Protein AF-A0A2S8BK71-F1 (afdb_monomer_lite)

Sequence (64 aa):
MGEDAWSWVLGGGEDHALVACFAFAAAVPAGWRVIGRVLDGPARVLVDGREWDGYRGWQSFDGR

InterPro domains:
  IPR036676 PurM-like, C-terminal domain superfamily [G3DSA:3.90.650.10] (1-61)
  IPR036676 PurM-like, C-terminal domain superfamily [SSF56042] (2-49)

Foldseek 3Di:
DDDDVVLCVQANDPPPDDDDADPDPVPDDPPDDDDDHDDDDDDADDDVNHGDPHHRYDDPDDDD

Secondary structure (DSSP, 8-state):
----HHHHHHH---S-------SSGGGSPTT--------SSSS--EETTEE--S-----SS---

Radius of gyration: 14.64 Å; chains: 1; bounding box: 41×26×39 Å

Structure (mmCIF, N/CA/C/O backbone):
data_AF-A0A2S8BK71-F1
#
_entry.id   AF-A0A2S8BK71-F1
#
loop_
_atom_site.group_PDB
_atom_site.id
_atom_site.type_symbol
_atom_site.label_atom_id
_atom_site.label_alt_id
_atom_site.label_comp_id
_atom_site.label_asym_id
_atom_site.label_entity_id
_atom_site.label_seq_id
_atom_site.pdbx_PDB_ins_code
_atom_site.Cartn_x
_atom_site.Cartn_y
_atom_site.Cartn_z
_atom_site.occupancy
_atom_site.B_iso_or_equiv
_atom_site.auth_seq_id
_atom_site.auth_comp_id
_atom_site.auth_asym_id
_atom_site.auth_atom_id
_atom_site.pdbx_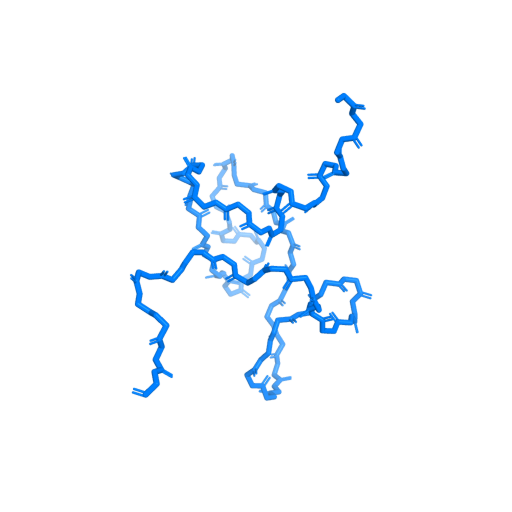PDB_model_num
ATOM 1 N N . MET A 1 1 ? 12.923 -3.608 -25.269 1.00 53.03 1 MET A N 1
ATOM 2 C CA . MET A 1 1 ? 11.720 -4.468 -25.265 1.00 53.03 1 MET A CA 1
ATOM 3 C C . MET A 1 1 ? 11.988 -5.610 -24.306 1.00 53.03 1 MET A C 1
ATOM 5 O O . MET A 1 1 ? 12.918 -6.363 -24.558 1.00 53.03 1 MET A O 1
ATOM 9 N N . GLY A 1 2 ? 11.230 -5.672 -23.210 1.00 60.09 2 GLY A N 1
ATOM 10 C CA . GLY A 1 2 ? 11.416 -6.649 -22.134 1.00 60.09 2 GLY A CA 1
ATOM 11 C C . GLY A 1 2 ? 11.938 -6.019 -20.846 1.00 60.09 2 GLY A C 1
ATOM 12 O O . GLY A 1 2 ? 12.950 -6.462 -20.324 1.00 60.09 2 GLY A O 1
ATOM 13 N N . GLU A 1 3 ? 11.283 -4.961 -20.373 1.00 65.62 3 GLU A N 1
ATOM 14 C CA . GLU A 1 3 ? 11.473 -4.515 -18.994 1.00 65.62 3 GLU A CA 1
ATOM 15 C C . GLU A 1 3 ? 10.402 -5.173 -18.129 1.00 65.62 3 GLU A C 1
ATOM 17 O O . GLU A 1 3 ? 9.271 -5.378 -18.579 1.0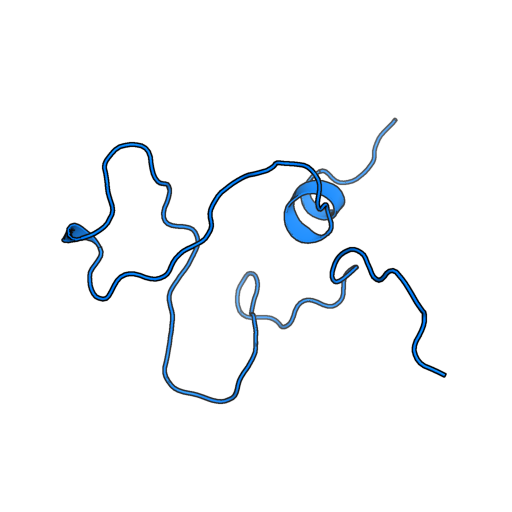0 65.62 3 GLU A O 1
ATOM 22 N N . ASP A 1 4 ? 10.786 -5.571 -16.922 1.00 80.31 4 ASP A N 1
ATOM 23 C CA . ASP A 1 4 ? 9.886 -6.218 -15.978 1.00 80.31 4 ASP A CA 1
ATOM 24 C C . ASP A 1 4 ? 8.770 -5.243 -15.577 1.00 80.31 4 ASP A C 1
ATOM 26 O O . ASP A 1 4 ? 9.036 -4.144 -15.103 1.00 80.31 4 ASP A O 1
ATOM 30 N N . ALA A 1 5 ? 7.506 -5.621 -15.783 1.00 82.50 5 ALA A N 1
ATOM 31 C CA . ALA A 1 5 ? 6.376 -4.725 -15.532 1.00 82.50 5 ALA A CA 1
ATOM 32 C C . ALA A 1 5 ? 6.297 -4.271 -14.062 1.00 82.50 5 ALA A C 1
ATOM 34 O O . ALA A 1 5 ? 5.780 -3.189 -13.778 1.00 82.50 5 ALA A O 1
ATOM 35 N N . TRP A 1 6 ? 6.828 -5.063 -13.125 1.00 84.56 6 TRP A N 1
ATOM 36 C CA . TRP A 1 6 ? 6.801 -4.725 -11.706 1.00 84.56 6 TRP A CA 1
ATOM 37 C C . TRP A 1 6 ? 7.777 -3.619 -11.332 1.00 84.56 6 TRP A C 1
ATOM 39 O O . TRP A 1 6 ? 7.490 -2.892 -10.382 1.00 84.56 6 TRP A O 1
ATOM 49 N N . SER A 1 7 ? 8.868 -3.421 -12.079 1.00 79.38 7 SER A N 1
ATOM 50 C CA . SER A 1 7 ? 9.760 -2.281 -11.835 1.00 79.38 7 SER A CA 1
ATOM 51 C C . SER A 1 7 ? 9.028 -0.948 -12.033 1.00 79.38 7 SER A C 1
ATOM 53 O O . SER A 1 7 ? 9.196 -0.030 -11.232 1.00 79.38 7 SER A O 1
ATOM 55 N N . TRP A 1 8 ? 8.149 -0.873 -13.035 1.00 79.81 8 TRP A N 1
ATOM 56 C CA . TRP A 1 8 ? 7.315 0.296 -13.313 1.00 79.81 8 TRP A CA 1
ATOM 57 C C . TRP A 1 8 ? 6.214 0.470 -12.271 1.00 79.81 8 TRP A C 1
ATOM 59 O O . TRP A 1 8 ? 6.035 1.564 -11.750 1.00 79.81 8 TRP A O 1
ATOM 69 N N . VAL A 1 9 ? 5.511 -0.610 -11.918 1.00 84.94 9 VAL A N 1
ATOM 70 C CA . VAL A 1 9 ? 4.403 -0.553 -10.947 1.00 84.94 9 VAL A CA 1
ATOM 71 C C . VAL A 1 9 ? 4.886 -0.204 -9.536 1.00 84.94 9 VAL A C 1
ATOM 73 O O . VAL A 1 9 ? 4.189 0.500 -8.811 1.00 84.94 9 VAL A O 1
ATOM 76 N N . LEU A 1 10 ? 6.050 -0.711 -9.120 1.00 84.88 10 LEU A N 1
ATOM 77 C CA . LEU A 1 10 ? 6.549 -0.554 -7.747 1.00 84.88 10 LEU A CA 1
ATOM 78 C C . LEU A 1 10 ? 7.547 0.600 -7.584 1.00 84.88 10 LEU A C 1
ATOM 80 O O . LEU A 1 10 ? 7.778 1.036 -6.458 1.00 84.88 10 LEU A O 1
ATOM 84 N N . GLY A 1 11 ? 8.140 1.079 -8.679 1.00 80.06 11 GLY A N 1
ATOM 85 C CA . GLY A 1 11 ? 9.143 2.148 -8.671 1.00 80.06 11 GLY A CA 1
ATOM 86 C C . GLY A 1 11 ? 8.779 3.391 -9.491 1.00 80.06 11 GLY A C 1
ATOM 87 O O . GLY A 1 11 ? 9.500 4.384 -9.410 1.00 80.06 11 GLY A O 1
ATOM 88 N N . GLY A 1 12 ? 7.704 3.361 -10.283 1.00 80.94 12 GLY A N 1
ATOM 89 C CA . GLY A 1 12 ? 7.219 4.509 -11.056 1.00 80.94 12 GLY A CA 1
ATOM 90 C C . GLY A 1 12 ? 6.632 5.628 -10.184 1.00 80.94 12 GLY A C 1
ATOM 91 O O . GLY A 1 12 ? 6.572 5.515 -8.960 1.00 80.94 12 GLY A O 1
ATOM 92 N N . GLY A 1 13 ? 6.204 6.738 -10.801 1.00 78.88 13 GLY A N 1
ATOM 93 C CA . GLY A 1 13 ? 5.736 7.910 -10.043 1.00 78.88 13 GLY A CA 1
ATOM 94 C C . GLY A 1 13 ? 4.776 8.879 -10.742 1.00 78.88 13 GLY A C 1
ATOM 95 O O . GLY A 1 13 ? 4.398 9.871 -10.127 1.00 78.88 13 GLY A O 1
ATOM 96 N N . GLU A 1 14 ? 4.355 8.623 -11.984 1.00 81.75 14 GLU A N 1
ATOM 97 C CA . GLU A 1 14 ? 3.556 9.574 -12.786 1.00 81.75 14 GLU A CA 1
ATOM 98 C C . GLU A 1 14 ? 2.112 9.111 -13.055 1.00 81.75 14 GLU A C 1
ATOM 100 O O . GLU A 1 14 ? 1.405 9.697 -13.870 1.00 81.75 14 GLU A O 1
ATOM 105 N N . ASP A 1 15 ? 1.621 8.093 -12.343 1.00 84.19 15 ASP A N 1
ATOM 106 C CA . ASP A 1 15 ? 0.266 7.556 -12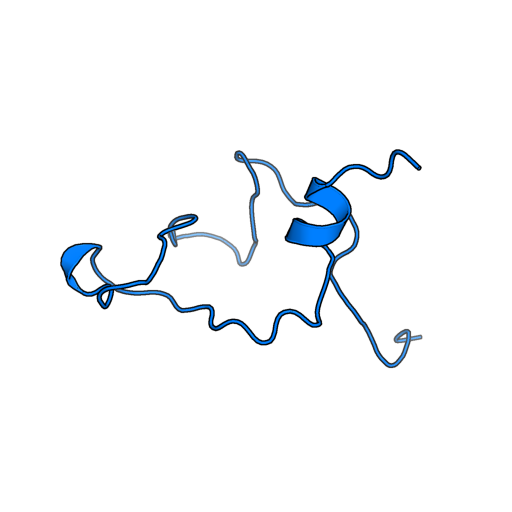.560 1.00 84.19 15 ASP A CA 1
ATOM 107 C C . ASP A 1 15 ? -0.855 8.465 -12.028 1.00 84.19 15 ASP A C 1
ATOM 109 O O . ASP A 1 15 ? -2.030 8.256 -12.328 1.00 84.19 15 ASP A O 1
ATOM 113 N N . HIS A 1 16 ? -0.509 9.460 -11.201 1.00 85.81 16 HIS A N 1
ATOM 114 C CA . HIS A 1 16 ? -1.446 10.412 -10.582 1.00 85.81 16 HIS A CA 1
ATOM 115 C C . HIS A 1 16 ? -2.618 9.725 -9.840 1.00 85.81 16 HIS A C 1
ATOM 117 O O . HIS A 1 16 ? -3.707 10.285 -9.694 1.00 85.81 16 HIS A O 1
ATOM 123 N N . ALA A 1 17 ? -2.392 8.502 -9.356 1.00 89.38 17 ALA A N 1
ATOM 124 C CA . ALA A 1 17 ? -3.358 7.724 -8.594 1.00 89.38 17 ALA A CA 1
ATOM 125 C C . ALA A 1 17 ? -3.383 8.133 -7.111 1.00 89.38 17 ALA A C 1
ATOM 127 O O . ALA A 1 17 ? -2.422 8.681 -6.572 1.00 89.38 17 ALA A O 1
ATOM 128 N N . LEU A 1 18 ? -4.488 7.822 -6.426 1.00 92.94 18 LEU A N 1
ATOM 129 C CA . LEU A 1 18 ? -4.617 8.007 -4.980 1.00 92.94 18 LEU A CA 1
ATOM 130 C C . LEU A 1 18 ? -4.280 6.715 -4.228 1.00 92.94 18 LEU A C 1
ATOM 132 O O . LEU A 1 18 ? -4.691 5.627 -4.629 1.00 92.94 18 LEU A O 1
ATOM 136 N N . VAL A 1 19 ? -3.605 6.854 -3.084 1.00 93.75 19 VAL A N 1
ATOM 137 C CA . VAL A 1 19 ? -3.350 5.768 -2.125 1.00 93.75 19 VAL A CA 1
ATOM 138 C C . VAL A 1 19 ? -3.817 6.219 -0.746 1.00 93.75 19 VAL A C 1
ATOM 140 O O . VAL A 1 19 ? -3.481 7.312 -0.296 1.00 93.75 19 VAL A O 1
ATOM 143 N N . ALA A 1 20 ? -4.607 5.384 -0.072 1.00 95.75 20 ALA A N 1
ATOM 144 C CA . ALA A 1 20 ? -5.151 5.678 1.249 1.00 95.75 20 ALA A CA 1
ATOM 145 C C . ALA A 1 20 ? -5.306 4.403 2.085 1.00 95.75 20 ALA A C 1
ATOM 147 O O . ALA A 1 20 ? -5.405 3.295 1.554 1.00 95.75 20 ALA A O 1
ATOM 148 N N . CYS A 1 21 ? -5.355 4.582 3.405 1.00 96.81 21 CYS A N 1
ATOM 149 C CA . CYS A 1 21 ? -5.621 3.519 4.369 1.00 96.81 21 CYS A CA 1
ATOM 150 C C . CYS A 1 21 ? -7.000 3.729 5.001 1.00 96.81 21 CYS A C 1
ATOM 152 O O . CYS A 1 21 ? -7.334 4.838 5.413 1.00 96.81 21 CYS A O 1
ATOM 154 N N . PHE A 1 22 ? -7.777 2.653 5.114 1.00 95.50 22 PHE A N 1
ATOM 155 C CA . PHE A 1 22 ? -9.111 2.660 5.711 1.00 95.50 22 PHE A CA 1
ATOM 156 C C . PHE A 1 22 ? -9.149 1.681 6.883 1.00 95.50 22 PHE A C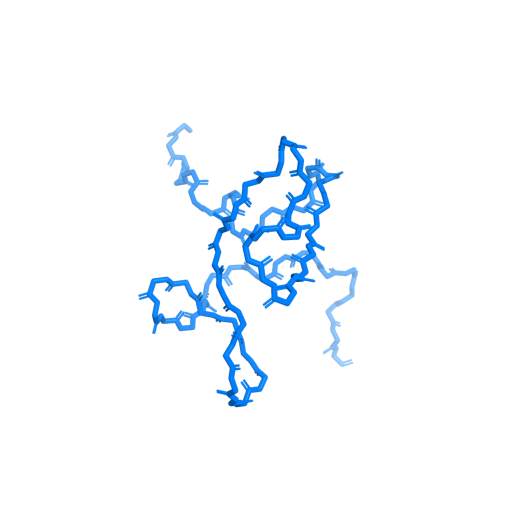 1
ATOM 158 O O . PHE A 1 22 ? -8.545 0.611 6.812 1.00 95.50 22 PHE A O 1
ATOM 165 N N . ALA A 1 23 ? -9.875 2.028 7.950 1.00 93.38 23 ALA A N 1
ATOM 166 C CA . ALA A 1 23 ? -9.947 1.205 9.160 1.00 93.38 23 ALA A CA 1
ATOM 167 C C . ALA A 1 23 ? -10.554 -0.187 8.905 1.00 93.38 23 ALA A C 1
ATOM 169 O O . ALA A 1 23 ? -10.189 -1.159 9.562 1.00 93.38 23 ALA A O 1
ATOM 170 N N . PHE A 1 24 ? -11.469 -0.293 7.938 1.00 92.62 24 PHE A N 1
ATOM 171 C CA . PHE A 1 24 ? -12.149 -1.537 7.583 1.00 92.62 24 PHE A CA 1
ATOM 172 C C . PHE A 1 24 ? -12.313 -1.626 6.066 1.00 92.62 24 PHE A C 1
ATOM 174 O O . PHE A 1 24 ? -12.526 -0.610 5.405 1.00 92.62 24 PHE A O 1
ATOM 181 N N . ALA A 1 25 ? -12.317 -2.845 5.519 1.00 89.56 25 ALA A N 1
ATOM 182 C CA . ALA A 1 25 ? -12.532 -3.067 4.086 1.00 89.56 25 ALA A CA 1
ATOM 183 C C . ALA A 1 25 ? -13.875 -2.493 3.590 1.00 89.56 25 ALA A C 1
ATOM 185 O O . ALA A 1 25 ? -13.956 -1.987 2.479 1.00 89.56 25 ALA A O 1
ATOM 186 N N . ALA A 1 26 ? -14.912 -2.502 4.435 1.00 93.06 26 ALA A N 1
ATOM 187 C CA . ALA A 1 26 ? -16.225 -1.943 4.109 1.00 93.06 26 ALA A CA 1
ATOM 188 C C . ALA A 1 26 ? -16.244 -0.406 3.976 1.00 93.06 26 ALA A C 1
ATOM 190 O O . ALA A 1 26 ? -17.206 0.140 3.447 1.00 93.06 26 ALA A O 1
ATOM 191 N N . ALA A 1 27 ? -15.208 0.295 4.451 1.00 96.62 27 ALA A N 1
ATOM 192 C CA . ALA A 1 27 ? -15.085 1.747 4.311 1.00 96.62 27 ALA A CA 1
ATOM 193 C C . ALA A 1 27 ? -14.406 2.171 2.995 1.00 96.62 27 ALA A C 1
ATOM 195 O O . ALA A 1 27 ? -14.284 3.365 2.729 1.00 96.62 27 ALA A O 1
ATOM 196 N N . VAL A 1 28 ? -13.948 1.214 2.183 1.00 97.06 28 VAL A N 1
ATOM 197 C CA . VAL A 1 28 ? -13.292 1.490 0.903 1.00 97.06 28 VAL A CA 1
ATOM 198 C C . VAL A 1 28 ? -14.346 1.938 -0.124 1.00 97.06 28 VAL A C 1
ATOM 200 O O . VAL A 1 28 ? -15.308 1.200 -0.350 1.00 97.06 28 VAL A O 1
ATOM 203 N N . PRO A 1 29 ? -14.197 3.118 -0.763 1.00 97.00 29 PRO A N 1
ATOM 204 C CA . PRO A 1 29 ? -15.150 3.582 -1.767 1.00 97.00 29 PRO A CA 1
ATOM 205 C C . PRO A 1 29 ? -15.205 2.660 -2.990 1.00 97.00 29 PRO A C 1
ATOM 207 O O . PRO A 1 29 ? -14.231 1.994 -3.345 1.00 97.00 29 PRO A O 1
ATOM 210 N N . ALA A 1 30 ? -16.338 2.669 -3.691 1.00 96.50 30 ALA A N 1
ATOM 211 C CA . ALA A 1 30 ? -16.466 1.951 -4.954 1.00 96.50 30 ALA A CA 1
ATOM 212 C C . ALA A 1 30 ? -15.401 2.412 -5.971 1.00 96.50 30 ALA A C 1
ATOM 214 O O . ALA A 1 30 ? -15.057 3.591 -6.039 1.00 96.50 30 ALA A O 1
ATOM 215 N N . GLY A 1 31 ? -14.881 1.471 -6.762 1.00 94.94 31 GLY A N 1
ATOM 216 C CA . GLY A 1 31 ? -13.843 1.731 -7.768 1.00 94.94 31 GLY A CA 1
ATOM 217 C C . GLY A 1 31 ? -12.404 1.701 -7.240 1.00 94.94 31 GLY A C 1
ATOM 218 O O . GLY A 1 31 ? -11.473 1.722 -8.039 1.00 94.94 31 GLY A O 1
ATOM 219 N N . TRP A 1 32 ? -12.200 1.594 -5.925 1.00 96.69 32 TRP A N 1
ATOM 220 C CA . TRP A 1 32 ? -10.874 1.396 -5.340 1.00 96.69 32 TRP A CA 1
ATOM 221 C C . TRP A 1 32 ? -10.484 -0.082 -5.330 1.00 96.69 32 TR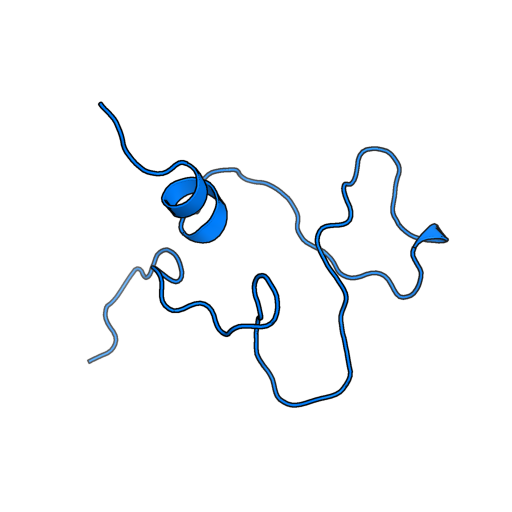P A C 1
ATOM 223 O O . TRP A 1 32 ? -11.325 -0.975 -5.201 1.00 96.69 32 TRP A O 1
ATOM 233 N N . ARG A 1 33 ? -9.178 -0.345 -5.409 1.00 94.75 33 ARG A N 1
ATOM 234 C CA . ARG A 1 33 ? -8.603 -1.686 -5.275 1.00 94.75 33 ARG A CA 1
ATOM 235 C C . ARG A 1 33 ? -7.787 -1.765 -3.992 1.00 94.75 33 ARG A C 1
ATOM 237 O O . ARG A 1 33 ? -6.840 -1.008 -3.807 1.00 94.75 33 ARG A O 1
ATOM 244 N N . VAL A 1 34 ? -8.121 -2.720 -3.128 1.00 95.38 34 VAL A N 1
ATOM 245 C CA . VAL A 1 34 ? -7.298 -3.039 -1.954 1.00 95.38 34 VAL A CA 1
ATOM 246 C C . VAL A 1 34 ? -6.041 -3.775 -2.420 1.00 95.38 34 VAL A C 1
ATOM 248 O O . VAL A 1 34 ? -6.140 -4.799 -3.094 1.00 95.38 34 VAL A O 1
ATOM 251 N N . ILE A 1 35 ? -4.867 -3.251 -2.063 1.00 94.31 35 ILE A N 1
ATOM 252 C CA . ILE A 1 35 ? -3.555 -3.808 -2.450 1.00 94.31 35 ILE A CA 1
ATOM 253 C C . ILE A 1 35 ? -2.734 -4.329 -1.264 1.00 94.31 35 ILE A C 1
ATOM 255 O O . ILE A 1 35 ? -1.651 -4.869 -1.454 1.00 94.31 35 ILE A O 1
ATOM 259 N N . GLY A 1 36 ? -3.228 -4.179 -0.036 1.00 94.81 36 GLY A N 1
ATOM 260 C CA . GLY A 1 36 ? -2.490 -4.573 1.156 1.00 94.81 36 GLY A CA 1
ATOM 261 C C . GLY A 1 36 ? -3.246 -4.268 2.440 1.00 94.81 36 GLY A C 1
ATOM 262 O O . GLY A 1 36 ? -4.456 -4.045 2.436 1.00 94.81 36 GLY A O 1
ATOM 263 N N . ARG A 1 37 ? -2.510 -4.274 3.550 1.00 95.19 37 ARG A N 1
ATOM 264 C CA . ARG A 1 37 ? -3.027 -4.002 4.893 1.00 95.19 37 ARG A CA 1
ATOM 265 C C . ARG A 1 37 ? -1.986 -3.260 5.719 1.00 95.19 37 ARG A C 1
ATOM 267 O O . ARG A 1 37 ? -0.791 -3.491 5.548 1.00 95.19 37 ARG A O 1
ATOM 274 N N . VAL A 1 38 ? -2.456 -2.430 6.641 1.00 94.69 38 VAL A N 1
ATOM 275 C CA . VAL A 1 38 ? -1.626 -1.815 7.681 1.00 94.69 38 VAL A CA 1
ATOM 276 C C . VAL A 1 38 ? -1.645 -2.726 8.904 1.00 94.69 38 VAL A C 1
ATOM 278 O O . VAL A 1 38 ? -2.703 -3.231 9.278 1.00 94.69 38 VAL A O 1
ATOM 281 N N . LEU A 1 39 ? -0.478 -2.968 9.494 1.00 93.56 39 LEU A N 1
ATOM 282 C CA . LEU A 1 39 ? -0.301 -3.776 10.700 1.00 93.56 39 LEU A CA 1
ATOM 283 C C . LEU A 1 39 ? 0.495 -2.973 11.727 1.00 93.56 39 LEU A C 1
ATOM 285 O O . LEU A 1 39 ? 1.327 -2.150 11.343 1.00 93.56 39 LEU A O 1
ATOM 289 N N . ASP A 1 40 ? 0.294 -3.270 13.009 1.00 95.69 40 ASP A N 1
ATOM 290 C CA . ASP A 1 40 ? 1.171 -2.772 14.065 1.00 95.69 40 ASP A CA 1
ATOM 291 C C . ASP A 1 40 ? 2.616 -3.245 13.851 1.00 95.69 40 ASP A C 1
ATOM 293 O O . ASP A 1 40 ? 2.874 -4.385 13.444 1.00 95.69 40 ASP A O 1
ATOM 297 N N . GLY A 1 41 ? 3.574 -2.367 14.145 1.00 93.56 41 GLY A N 1
ATO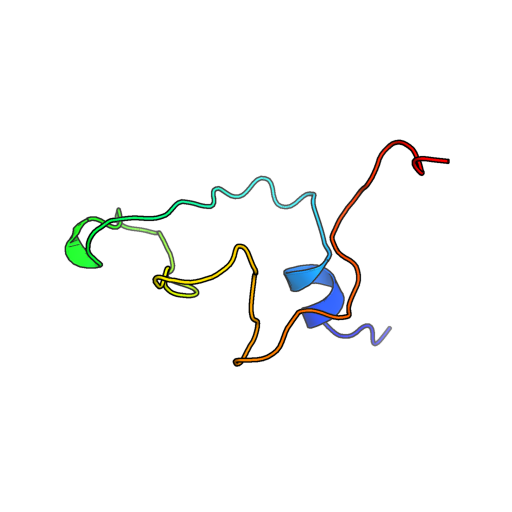M 298 C CA . GLY A 1 41 ? 4.993 -2.668 14.014 1.00 93.56 41 GLY A CA 1
ATOM 299 C C . GLY A 1 41 ? 5.840 -1.457 13.624 1.00 93.56 41 GLY A C 1
ATOM 300 O O . GLY A 1 41 ? 5.355 -0.326 13.617 1.00 93.56 41 GLY A O 1
ATOM 301 N N . PRO A 1 42 ? 7.130 -1.681 13.318 1.00 94.19 42 PRO A N 1
ATOM 302 C CA . PRO A 1 42 ? 8.023 -0.614 12.881 1.00 94.19 42 PRO A CA 1
ATOM 303 C C . PRO A 1 42 ? 7.599 -0.063 11.514 1.00 94.19 42 PRO A C 1
ATOM 305 O O . PRO A 1 42 ? 7.027 -0.782 10.693 1.00 94.19 42 PRO A O 1
ATOM 308 N N . ALA A 1 43 ? 7.932 1.204 11.260 1.00 92.62 43 ALA A N 1
ATOM 309 C CA . ALA A 1 43 ? 7.649 1.869 9.993 1.00 92.62 43 ALA A CA 1
ATOM 310 C C . ALA A 1 43 ? 8.419 1.203 8.840 1.00 92.62 43 ALA A C 1
ATOM 312 O O . ALA A 1 43 ? 9.636 1.347 8.731 1.00 92.62 43 ALA A O 1
ATOM 313 N N . ARG A 1 44 ? 7.701 0.457 7.994 1.00 92.25 44 ARG A N 1
ATOM 314 C CA . ARG A 1 44 ? 8.235 -0.224 6.806 1.00 92.25 44 ARG A CA 1
ATOM 315 C C . ARG A 1 44 ? 7.125 -0.538 5.807 1.00 92.25 44 ARG A C 1
ATOM 317 O O . ARG A 1 44 ? 5.960 -0.648 6.184 1.00 92.25 44 ARG A O 1
ATOM 324 N N . VAL A 1 45 ? 7.512 -0.760 4.555 1.00 91.88 45 VAL A N 1
ATOM 325 C CA . VAL A 1 45 ? 6.636 -1.268 3.492 1.00 91.88 45 VAL A CA 1
ATOM 326 C C . VAL A 1 45 ? 7.165 -2.625 3.048 1.00 91.88 45 VAL A C 1
ATOM 328 O O . VAL A 1 45 ? 8.358 -2.769 2.784 1.00 91.88 45 VAL A O 1
ATOM 331 N N . LEU A 1 46 ? 6.278 -3.619 2.990 1.00 93.94 46 LEU A N 1
ATOM 332 C CA . LEU A 1 46 ? 6.603 -4.970 2.541 1.00 93.94 46 LEU A CA 1
ATOM 333 C C . LEU A 1 46 ? 5.823 -5.299 1.267 1.00 93.94 46 LEU A C 1
ATOM 335 O O . LEU A 1 46 ? 4.613 -5.072 1.218 1.00 93.94 46 LEU A O 1
ATOM 339 N N . VAL A 1 47 ? 6.500 -5.896 0.291 1.00 92.81 47 VAL A N 1
ATOM 340 C CA . VAL A 1 47 ? 5.908 -6.495 -0.912 1.00 92.81 47 VAL A CA 1
ATOM 341 C C . VAL A 1 47 ? 6.102 -8.003 -0.796 1.00 92.81 47 VAL A C 1
ATOM 343 O O . VAL A 1 47 ? 7.212 -8.470 -0.547 1.00 92.81 47 VAL A O 1
ATOM 346 N N . ASP A 1 48 ? 5.010 -8.765 -0.856 1.00 91.69 48 ASP A N 1
ATOM 347 C CA . ASP A 1 48 ? 5.012 -10.225 -0.661 1.00 91.69 48 ASP A CA 1
ATOM 348 C C . ASP A 1 48 ? 5.759 -10.692 0.606 1.00 91.69 48 ASP A C 1
ATOM 350 O O . ASP A 1 48 ? 6.420 -11.730 0.648 1.00 91.69 48 ASP A O 1
ATOM 354 N N . GLY A 1 49 ? 5.647 -9.900 1.678 1.00 92.25 49 GLY A N 1
ATOM 355 C CA . GLY A 1 49 ? 6.247 -10.193 2.981 1.00 92.25 49 GLY A CA 1
ATOM 356 C C . GLY A 1 49 ? 7.735 -9.853 3.105 1.00 92.25 49 GLY A C 1
ATOM 357 O O . GLY A 1 49 ? 8.323 -10.145 4.146 1.00 92.25 49 GLY A O 1
ATOM 358 N N . ARG A 1 50 ? 8.343 -9.224 2.095 1.00 92.06 50 ARG A N 1
ATOM 359 C CA . ARG A 1 50 ? 9.752 -8.805 2.100 1.00 92.06 50 ARG A CA 1
ATOM 360 C C . ARG A 1 50 ? 9.869 -7.300 1.929 1.00 92.06 50 ARG A C 1
ATOM 362 O O . ARG A 1 50 ? 9.015 -6.677 1.308 1.00 92.06 50 ARG A O 1
ATOM 369 N N . GLU A 1 51 ? 10.917 -6.710 2.494 1.00 90.62 51 GLU A N 1
ATOM 370 C CA . GLU A 1 51 ? 11.213 -5.301 2.239 1.00 90.62 51 GLU A CA 1
ATOM 371 C C . GLU A 1 51 ? 11.528 -5.092 0.758 1.00 90.62 51 GLU A C 1
ATOM 373 O O . GLU A 1 51 ? 12.164 -5.931 0.119 1.00 90.62 51 GLU A O 1
ATOM 378 N N . TRP A 1 52 ? 11.052 -3.973 0.214 1.00 87.12 52 TRP A N 1
ATOM 379 C CA . TRP A 1 52 ? 11.342 -3.604 -1.163 1.00 87.12 52 TRP A CA 1
ATOM 380 C C . TRP A 1 52 ? 12.799 -3.142 -1.296 1.00 87.12 52 TRP A C 1
ATOM 382 O O . TRP A 1 52 ? 13.199 -2.148 -0.679 1.00 87.12 52 TRP A O 1
ATOM 392 N N . ASP A 1 53 ? 13.560 -3.886 -2.099 1.00 84.69 53 ASP A N 1
ATOM 393 C CA . ASP A 1 53 ? 14.973 -3.651 -2.449 1.00 84.69 53 ASP A CA 1
ATOM 394 C C . ASP A 1 53 ? 15.133 -2.899 -3.787 1.00 84.69 53 ASP A C 1
ATOM 396 O O . ASP A 1 53 ? 16.205 -2.415 -4.133 1.00 84.69 53 ASP A O 1
ATOM 400 N N . GLY A 1 54 ? 14.053 -2.765 -4.562 1.00 83.00 54 GLY A N 1
ATOM 401 C CA . GLY A 1 54 ? 14.088 -2.030 -5.822 1.00 83.00 54 GLY A CA 1
ATOM 402 C C . GLY A 1 54 ? 14.072 -0.510 -5.644 1.00 83.00 54 GLY A C 1
ATOM 403 O O . GLY A 1 54 ? 14.087 0.037 -4.540 1.00 83.00 54 GLY A O 1
ATOM 404 N N . TYR A 1 55 ? 13.998 0.193 -6.775 1.00 81.25 55 TYR A N 1
ATOM 405 C CA . TYR A 1 55 ? 13.909 1.650 -6.805 1.00 81.25 55 TYR A CA 1
ATOM 406 C C . TYR A 1 55 ? 12.716 2.155 -5.980 1.00 81.25 55 TYR A C 1
ATOM 408 O O . TYR A 1 55 ? 11.598 1.662 -6.123 1.00 81.25 55 TYR A O 1
ATOM 416 N N . ARG A 1 56 ? 12.958 3.135 -5.102 1.00 82.69 56 ARG A N 1
ATOM 417 C CA . ARG A 1 56 ? 11.984 3.648 -4.119 1.00 82.69 56 ARG A CA 1
ATOM 418 C C . ARG A 1 56 ? 11.230 4.896 -4.591 1.00 82.69 56 ARG A C 1
ATOM 420 O O . ARG A 1 56 ? 10.673 5.622 -3.772 1.00 82.69 56 ARG A O 1
ATOM 427 N N . GLY A 1 57 ? 11.213 5.132 -5.898 1.00 83.00 57 GLY A N 1
ATOM 428 C CA . GLY A 1 57 ? 10.591 6.302 -6.502 1.00 83.00 57 GLY A CA 1
ATOM 429 C C . GLY A 1 57 ? 11.535 7.496 -6.628 1.00 83.00 57 GLY A C 1
ATOM 430 O O . GLY A 1 57 ? 12.708 7.457 -6.248 1.00 83.00 57 GLY A O 1
ATOM 431 N N . TRP A 1 58 ? 11.001 8.558 -7.224 1.00 82.12 58 TRP A N 1
ATOM 432 C CA . TRP A 1 58 ? 11.762 9.735 -7.623 1.00 82.12 58 TRP A CA 1
ATOM 433 C C . TRP A 1 58 ? 12.216 10.602 -6.445 1.00 82.12 58 TRP A C 1
ATOM 435 O O . TRP A 1 58 ? 11.439 10.917 -5.546 1.00 82.12 58 TRP A O 1
ATOM 445 N N . GLN A 1 59 ? 13.475 11.044 -6.502 1.00 80.19 59 GLN A N 1
ATOM 446 C CA . GLN A 1 59 ? 14.078 12.004 -5.579 1.00 80.19 59 GLN A CA 1
ATOM 447 C C . GLN A 1 59 ? 14.680 13.169 -6.379 1.00 80.19 59 GLN A C 1
ATOM 449 O O . GLN A 1 59 ? 15.476 12.958 -7.292 1.00 80.19 59 GLN A O 1
ATOM 454 N N . SER A 1 60 ? 14.289 14.409 -6.062 1.00 77.94 60 SER A N 1
ATOM 455 C CA . SER A 1 60 ? 14.727 15.605 -6.811 1.00 77.94 60 SER A CA 1
ATOM 456 C C . SER A 1 60 ? 16.189 15.967 -6.571 1.00 77.94 60 SER A C 1
ATOM 458 O O . SER A 1 60 ? 16.837 16.573 -7.420 1.00 77.94 60 SER A O 1
ATOM 460 N N . PHE A 1 61 ? 16.688 15.626 -5.388 1.00 79.94 61 PHE A N 1
ATOM 461 C CA . PHE A 1 61 ? 18.039 15.903 -4.940 1.00 79.94 61 PHE A CA 1
ATOM 462 C C . PHE A 1 61 ? 18.555 14.637 -4.274 1.00 79.94 61 PHE A C 1
ATOM 464 O O . PHE A 1 61 ? 17.847 14.037 -3.465 1.00 79.94 61 PHE A O 1
ATOM 471 N N . ASP A 1 62 ? 19.775 14.235 -4.606 1.00 71.94 62 ASP A N 1
ATOM 472 C CA . ASP A 1 62 ? 20.468 13.223 -3.823 1.00 71.94 62 ASP A CA 1
ATOM 473 C C . ASP A 1 62 ? 21.012 13.933 -2.578 1.00 71.94 62 ASP A C 1
ATOM 475 O O . ASP A 1 62 ? 21.787 14.887 -2.681 1.00 71.94 62 ASP A O 1
ATOM 479 N N . GLY A 1 63 ? 20.501 13.561 -1.405 1.00 60.88 63 GLY A N 1
ATOM 480 C CA . GLY A 1 63 ? 20.914 14.154 -0.139 1.00 60.88 63 GLY A CA 1
ATOM 481 C C . GLY A 1 63 ? 22.330 13.712 0.206 1.00 60.88 63 GLY A C 1
ATOM 482 O O . GLY A 1 63 ? 22.505 12.656 0.811 1.00 60.88 63 GLY A O 1
ATOM 483 N N . ARG A 1 64 ? 23.326 14.513 -0.176 1.00 54.06 64 ARG A N 1
ATOM 484 C CA . ARG A 1 64 ? 24.694 14.412 0.335 1.00 54.06 64 ARG A CA 1
ATOM 485 C C . ARG A 1 64 ? 24.947 15.460 1.411 1.00 54.06 64 ARG A C 1
ATOM 487 O O . ARG A 1 64 ? 24.545 16.625 1.198 1.00 54.06 64 ARG A O 1
#

pLDDT: mean 86.62, std 10.32, range [53.03, 97.06]

Organism: NCBI:txid1858794